Protein AF-A0A285JDP4-F1 (afdb_monomer)

Foldseek 3Di:
DPDDPDQPLDLLLLLQLCLVLVLLVDCCVVVVVSCPCSQLSVQLNVCVVVVHDSLVSNQVSCCVPPNPSDDSSSSVSSVVSSVVVD

Mean predicted aligned error: 6.33 Å

Structure (mmCIF, N/CA/C/O backbone):
data_AF-A0A285JDP4-F1
#
_entry.id   AF-A0A285JDP4-F1
#
loop_
_atom_site.group_PDB
_atom_site.id
_atom_site.type_symbol
_atom_site.label_atom_id
_atom_site.label_alt_id
_atom_site.label_comp_id
_atom_site.label_asym_id
_atom_site.label_entity_id
_atom_site.label_seq_id
_atom_site.pdbx_PDB_ins_code
_atom_site.Cartn_x
_atom_site.Cartn_y
_atom_site.Cartn_z
_atom_site.occupancy
_atom_site.B_iso_or_equiv
_atom_site.auth_seq_id
_atom_site.auth_comp_id
_atom_site.auth_asym_id
_atom_site.auth_atom_id
_atom_site.pdbx_PDB_model_num
ATOM 1 N N . MET A 1 1 ? -2.577 9.082 29.169 1.00 43.97 1 MET A N 1
ATOM 2 C CA . MET A 1 1 ? -1.921 8.129 28.247 1.00 43.97 1 MET A CA 1
ATOM 3 C C . MET A 1 1 ? -1.592 8.882 26.967 1.00 43.97 1 MET A C 1
ATOM 5 O O . MET A 1 1 ? -2.483 9.576 26.491 1.00 43.97 1 MET A O 1
ATOM 9 N N . PRO A 1 2 ? -0.346 8.852 26.468 1.00 40.81 2 PRO A N 1
ATOM 10 C CA . PRO A 1 2 ? 0.026 9.585 25.261 1.00 40.81 2 PRO A CA 1
ATOM 11 C C . PRO A 1 2 ? -0.759 9.018 24.073 1.00 40.81 2 PRO A C 1
ATOM 13 O O . PRO A 1 2 ? -0.882 7.801 23.932 1.00 40.81 2 PRO A O 1
ATOM 16 N N . GLY A 1 3 ? -1.364 9.913 23.290 1.00 43.53 3 GLY A N 1
ATOM 17 C CA . GLY A 1 3 ? -2.297 9.573 22.221 1.00 43.53 3 GLY A CA 1
ATOM 18 C C . GLY A 1 3 ? -1.683 8.595 21.226 1.00 43.53 3 GLY A C 1
ATOM 19 O O . GLY A 1 3 ? -0.606 8.846 20.687 1.00 43.53 3 GLY A O 1
ATOM 20 N N . ARG A 1 4 ? -2.380 7.480 20.970 1.00 50.16 4 ARG A N 1
ATOM 21 C CA . ARG A 1 4 ? -2.120 6.658 19.785 1.00 50.16 4 ARG A CA 1
ATOM 22 C C . ARG A 1 4 ? -2.190 7.597 18.584 1.00 50.16 4 ARG A C 1
ATOM 24 O O . ARG A 1 4 ? -3.267 8.116 18.300 1.00 50.16 4 ARG A O 1
ATOM 31 N N . LYS A 1 5 ? -1.060 7.832 17.910 1.00 49.19 5 LYS A N 1
ATOM 32 C CA . LYS A 1 5 ? -1.071 8.433 16.574 1.00 49.19 5 LYS A CA 1
ATOM 33 C C . LYS A 1 5 ? -2.021 7.578 15.736 1.00 49.19 5 LYS A C 1
ATOM 35 O O . LYS A 1 5 ? -1.823 6.366 15.642 1.00 49.19 5 LYS A O 1
ATOM 40 N N . SER A 1 6 ? -3.108 8.172 15.255 1.00 56.59 6 SER A N 1
ATOM 41 C CA . SER A 1 6 ? -4.089 7.472 14.438 1.00 56.59 6 SER A CA 1
ATOM 42 C C . SER A 1 6 ? -3.388 6.978 13.179 1.00 56.59 6 SER A C 1
ATOM 44 O O . SER A 1 6 ? -2.778 7.759 12.452 1.00 56.59 6 SER A O 1
ATOM 46 N N . VAL A 1 7 ? -3.442 5.667 12.948 1.00 60.62 7 VAL A N 1
ATOM 47 C CA . VAL A 1 7 ? -3.066 5.074 11.662 1.00 60.62 7 VAL A CA 1
ATOM 48 C C . VAL A 1 7 ? -3.836 5.827 10.571 1.00 60.62 7 VAL A C 1
ATOM 50 O O . VAL A 1 7 ? -5.032 6.063 10.776 1.00 60.62 7 VAL A O 1
ATOM 53 N N . PRO A 1 8 ? -3.202 6.253 9.460 1.00 64.50 8 PRO A N 1
ATOM 54 C CA . PRO A 1 8 ? -3.942 6.897 8.386 1.00 64.50 8 PRO A CA 1
ATOM 55 C C . PRO A 1 8 ? -5.010 5.932 7.888 1.00 64.50 8 PRO A C 1
ATOM 57 O O . PRO A 1 8 ? -4.708 4.853 7.383 1.00 64.50 8 PRO A O 1
ATOM 60 N N . ASN A 1 9 ? -6.261 6.316 8.109 1.00 67.19 9 ASN A N 1
ATOM 61 C CA . ASN A 1 9 ? -7.420 5.559 7.680 1.00 67.19 9 ASN A CA 1
ATOM 62 C C . ASN A 1 9 ? -8.129 6.259 6.520 1.00 67.19 9 ASN A C 1
ATOM 64 O O . ASN A 1 9 ? -9.007 5.675 5.918 1.00 67.19 9 ASN A O 1
ATOM 68 N N . ASP A 1 10 ? -7.794 7.487 6.151 1.00 84.94 10 ASP A N 1
ATOM 69 C CA . ASP A 1 10 ? -8.397 8.097 4.976 1.00 84.94 10 ASP A CA 1
ATOM 70 C C . ASP A 1 10 ? -7.689 7.626 3.694 1.00 84.94 10 ASP A C 1
ATOM 72 O O . ASP A 1 10 ? -6.468 7.454 3.636 1.00 84.94 10 ASP A O 1
ATOM 76 N N . VAL A 1 11 ? -8.492 7.390 2.654 1.00 90.50 11 VAL A N 1
ATOM 77 C CA . VAL A 1 11 ? -8.033 6.901 1.345 1.00 90.50 11 VAL A CA 1
ATOM 78 C C . VAL A 1 11 ? -7.014 7.852 0.721 1.00 90.50 11 VAL A C 1
ATOM 80 O O . VAL A 1 11 ? -6.097 7.396 0.048 1.00 90.50 11 VAL A O 1
ATOM 83 N N . GLU A 1 12 ? -7.138 9.158 0.958 1.00 89.44 12 GLU A N 1
ATOM 84 C CA . GLU A 1 12 ? -6.233 10.168 0.409 1.00 89.44 12 GLU A CA 1
ATOM 85 C C . GLU A 1 12 ? -4.808 10.000 0.949 1.00 89.44 12 GLU A C 1
ATOM 87 O O . GLU A 1 12 ? -3.856 9.935 0.167 1.00 89.44 12 GLU A O 1
ATOM 92 N N . ARG A 1 13 ? -4.639 9.845 2.269 1.00 90.12 13 ARG A N 1
ATOM 93 C CA . ARG A 1 13 ? -3.326 9.570 2.871 1.00 90.12 13 ARG A CA 1
ATOM 94 C C . ARG A 1 13 ? -2.746 8.238 2.429 1.00 90.12 13 ARG A C 1
ATOM 96 O O . ARG A 1 13 ? -1.546 8.177 2.169 1.00 90.12 13 ARG A O 1
ATOM 103 N N . LEU A 1 14 ? -3.568 7.194 2.328 1.00 91.94 14 LEU A N 1
ATOM 104 C CA . LEU A 1 14 ? -3.118 5.896 1.823 1.00 91.94 14 LEU A CA 1
ATOM 105 C C . LEU A 1 14 ? -2.646 6.018 0.369 1.00 91.94 14 LEU A C 1
ATOM 107 O O . LEU A 1 14 ? -1.524 5.619 0.067 1.00 91.94 14 LEU A O 1
ATOM 111 N N . ASN A 1 15 ? -3.440 6.644 -0.504 1.00 91.19 15 ASN A N 1
ATOM 112 C CA . ASN A 1 15 ? -3.083 6.872 -1.904 1.00 91.19 15 ASN A CA 1
ATOM 113 C C . ASN A 1 15 ? -1.780 7.668 -2.023 1.00 91.19 15 ASN A C 1
ATOM 115 O O . ASN A 1 15 ? -0.869 7.273 -2.743 1.00 91.19 15 ASN A O 1
ATOM 119 N N . LYS A 1 16 ? -1.646 8.744 -1.241 1.00 90.06 16 LYS A N 1
ATOM 120 C CA . LYS A 1 16 ? -0.421 9.544 -1.186 1.00 90.06 16 LYS A CA 1
ATOM 121 C C . LYS A 1 16 ? 0.780 8.723 -0.720 1.00 90.06 16 LYS A C 1
ATOM 123 O O . LYS A 1 16 ? 1.865 8.882 -1.272 1.00 90.06 16 LYS A O 1
ATOM 128 N N . ALA A 1 17 ? 0.611 7.848 0.269 1.00 92.62 17 ALA A N 1
ATOM 129 C CA . ALA A 1 17 ? 1.695 7.002 0.749 1.00 92.62 17 ALA A CA 1
ATOM 130 C C . ALA A 1 17 ? 2.154 5.996 -0.314 1.00 92.62 17 ALA A C 1
ATOM 132 O O . ALA A 1 17 ? 3.362 5.858 -0.531 1.00 92.62 17 ALA A O 1
ATOM 133 N N . PHE A 1 18 ? 1.208 5.339 -0.993 1.00 91.56 18 PHE A N 1
ATOM 134 C CA . PHE A 1 18 ? 1.486 4.444 -2.116 1.00 91.56 18 PHE A CA 1
ATOM 135 C C . PHE A 1 18 ? 2.178 5.186 -3.263 1.00 91.56 18 PHE A C 1
ATOM 137 O O . PHE A 1 18 ? 3.237 4.755 -3.699 1.00 91.56 18 PHE A O 1
ATOM 144 N N . TYR A 1 19 ? 1.661 6.349 -3.659 1.00 89.06 19 TYR A N 1
ATOM 145 C CA . TYR A 1 19 ? 2.253 7.192 -4.698 1.00 89.06 19 TYR A CA 1
ATOM 146 C C . TYR A 1 19 ? 3.692 7.618 -4.369 1.00 89.06 19 TYR A C 1
ATOM 148 O O . TYR A 1 19 ? 4.584 7.480 -5.196 1.00 89.06 19 TYR A O 1
ATOM 156 N N . LEU A 1 20 ? 3.943 8.115 -3.151 1.00 88.44 20 LEU A N 1
ATOM 157 C CA . LEU A 1 20 ? 5.272 8.597 -2.750 1.00 88.44 20 LEU A CA 1
ATOM 158 C C . LEU A 1 20 ? 6.301 7.476 -2.590 1.00 88.44 20 LEU A C 1
ATOM 160 O O . LEU A 1 20 ? 7.495 7.724 -2.739 1.00 88.44 20 LEU A O 1
ATOM 164 N N . SER A 1 21 ? 5.855 6.277 -2.210 1.00 90.88 21 SER A N 1
ATOM 165 C CA . SER A 1 21 ? 6.750 5.124 -2.072 1.00 90.88 21 SER A CA 1
ATOM 166 C C . SER A 1 21 ? 6.961 4.373 -3.376 1.00 90.88 21 SER A C 1
ATOM 168 O O . SER A 1 21 ? 7.968 3.675 -3.467 1.00 90.88 21 SER A O 1
ATOM 170 N N . ASP A 1 22 ? 6.020 4.497 -4.319 1.00 89.25 22 ASP A N 1
ATOM 171 C CA . ASP A 1 22 ? 5.956 3.769 -5.586 1.00 89.25 22 ASP A CA 1
ATOM 172 C C . ASP A 1 22 ? 6.523 2.344 -5.455 1.00 89.25 22 ASP A C 1
ATOM 174 O O . ASP A 1 22 ? 7.539 1.988 -6.056 1.00 89.25 22 ASP A O 1
ATOM 178 N N . PRO A 1 23 ? 5.935 1.518 -4.569 1.00 89.69 23 PRO A N 1
ATOM 179 C CA . PRO A 1 23 ? 6.597 0.322 -4.054 1.00 89.69 23 PRO A CA 1
ATOM 180 C C . PRO A 1 23 ? 6.838 -0.739 -5.133 1.00 89.69 23 PRO A C 1
ATOM 182 O O . PRO A 1 23 ? 7.655 -1.638 -4.930 1.00 89.69 23 PRO A O 1
ATOM 185 N N . MET A 1 24 ? 6.131 -0.634 -6.259 1.00 89.44 24 MET A N 1
ATOM 186 C CA . MET A 1 24 ? 6.240 -1.526 -7.409 1.00 89.44 24 MET A CA 1
ATOM 187 C C . MET A 1 24 ? 6.994 -0.892 -8.588 1.00 89.44 24 MET A C 1
ATOM 189 O O . MET A 1 24 ? 7.086 -1.522 -9.639 1.00 89.44 24 MET A O 1
ATOM 193 N N . ASN A 1 25 ? 7.569 0.304 -8.401 1.00 84.75 25 ASN A N 1
ATOM 194 C CA . ASN A 1 25 ? 8.300 1.066 -9.414 1.00 84.75 25 ASN A CA 1
ATOM 195 C C . ASN A 1 25 ? 7.512 1.184 -10.724 1.00 84.75 25 ASN A C 1
ATOM 197 O O . ASN A 1 25 ? 8.001 0.889 -11.818 1.00 84.75 25 ASN A O 1
ATOM 201 N N . THR A 1 26 ? 6.237 1.515 -10.574 1.00 72.19 26 THR A N 1
ATOM 202 C CA . THR A 1 26 ? 5.353 1.766 -11.700 1.00 72.19 26 THR A CA 1
ATOM 203 C C . THR A 1 26 ? 5.753 3.115 -12.290 1.00 72.19 26 THR A C 1
ATOM 205 O O . THR A 1 26 ? 5.993 4.059 -11.547 1.00 72.19 26 THR A O 1
ATOM 208 N N . CYS A 1 27 ? 5.835 3.269 -13.614 1.00 65.69 27 CYS A N 1
ATOM 209 C CA . CYS A 1 27 ? 6.214 4.545 -14.256 1.00 65.69 27 CYS A CA 1
ATOM 210 C C . CYS A 1 27 ? 5.221 5.712 -13.983 1.00 65.69 27 CYS A C 1
ATOM 212 O O . CYS A 1 27 ? 5.190 6.705 -14.708 1.00 65.69 27 CYS A O 1
ATOM 214 N N . CYS A 1 28 ? 4.370 5.601 -12.967 1.00 62.09 28 CYS A N 1
ATOM 215 C CA . CYS A 1 28 ? 3.306 6.508 -12.570 1.00 62.09 28 CYS A CA 1
ATOM 216 C C . CYS A 1 28 ? 3.825 7.843 -12.049 1.00 62.09 28 CYS A C 1
ATOM 218 O O . CYS A 1 28 ? 3.188 8.866 -12.288 1.00 62.09 28 CYS 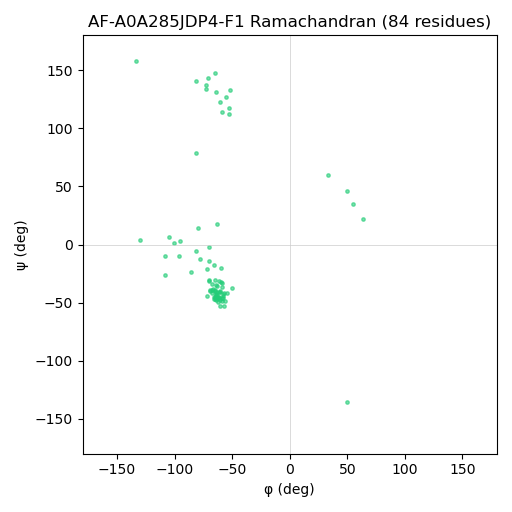A O 1
ATOM 220 N N . VAL A 1 29 ? 4.981 7.865 -11.375 1.00 56.81 29 VAL A N 1
ATOM 221 C CA . VAL A 1 29 ? 5.606 9.127 -10.937 1.00 56.81 29 VAL A CA 1
ATOM 222 C C . VAL A 1 29 ? 6.076 9.937 -12.148 1.00 56.81 29 VAL A C 1
ATOM 224 O O . VAL A 1 29 ? 5.898 11.153 -12.183 1.00 56.81 29 VAL A O 1
ATOM 227 N N . GLU A 1 30 ? 6.614 9.264 -13.169 1.00 54.62 30 GLU A N 1
ATOM 228 C CA . GLU A 1 30 ? 7.083 9.896 -14.409 1.00 54.62 30 GLU A CA 1
ATOM 229 C C . GLU A 1 30 ? 5.920 10.421 -15.266 1.00 54.62 30 GLU A C 1
ATOM 231 O O . GLU A 1 30 ? 6.060 11.454 -15.919 1.00 54.62 30 GLU A O 1
ATOM 236 N N . ASN A 1 31 ? 4.758 9.757 -15.215 1.00 58.38 31 ASN A N 1
ATOM 237 C CA . ASN A 1 31 ? 3.565 10.114 -15.994 1.00 58.38 31 ASN A CA 1
ATOM 238 C C . ASN A 1 31 ? 2.490 10.889 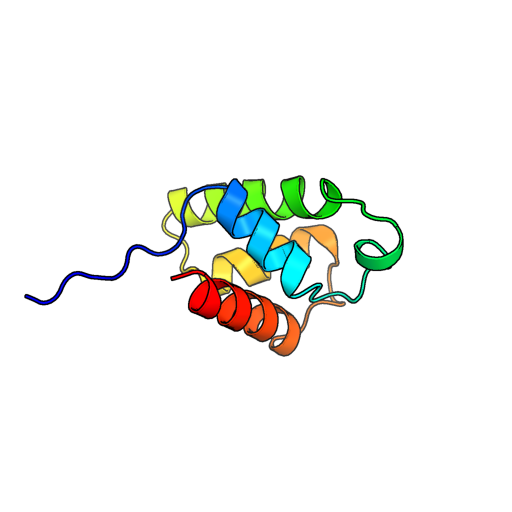-15.206 1.00 58.38 31 ASN A C 1
ATOM 240 O O . ASN A 1 31 ? 1.453 11.225 -15.772 1.00 58.38 31 ASN A O 1
ATOM 244 N N . GLN A 1 32 ? 2.722 11.193 -13.923 1.00 59.00 32 GLN A N 1
ATOM 245 C CA . GLN A 1 32 ? 1.765 11.869 -13.031 1.00 59.00 32 GLN A CA 1
ATOM 246 C C . GLN A 1 32 ? 0.392 11.167 -12.926 1.00 59.00 32 GLN A C 1
ATOM 248 O O . GLN A 1 32 ? -0.645 11.814 -12.768 1.00 59.00 32 GLN A O 1
ATOM 253 N N . CYS A 1 33 ? 0.371 9.833 -12.975 1.00 65.75 33 CYS A N 1
ATOM 254 C CA . CYS A 1 33 ? -0.846 9.028 -12.823 1.00 65.75 33 CYS A CA 1
ATOM 255 C C . CYS A 1 33 ? -1.202 8.859 -11.336 1.00 65.75 33 CYS A C 1
ATOM 257 O O . CYS A 1 33 ? -0.915 7.845 -10.702 1.00 65.75 33 CYS A O 1
ATOM 259 N N . TYR A 1 34 ? -1.796 9.901 -10.752 1.00 59.72 34 TYR A N 1
ATOM 260 C CA . TYR A 1 34 ? -2.138 9.970 -9.323 1.00 59.72 34 TYR A CA 1
ATOM 261 C C . TYR A 1 34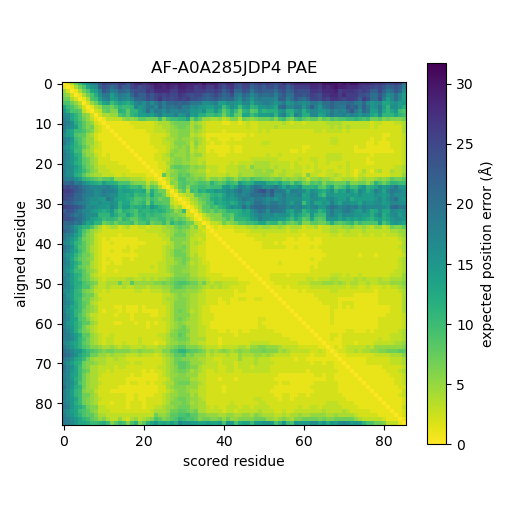 ? -3.278 9.032 -8.881 1.00 59.72 34 TYR A C 1
ATOM 263 O O . TYR A 1 34 ? -3.473 8.836 -7.678 1.00 59.72 34 TYR A O 1
ATOM 271 N N . ASP A 1 35 ? -4.046 8.476 -9.817 1.00 64.00 35 ASP A N 1
ATOM 272 C CA . ASP A 1 35 ? -5.228 7.647 -9.567 1.00 64.00 35 ASP A CA 1
ATOM 273 C C . ASP A 1 35 ? -4.9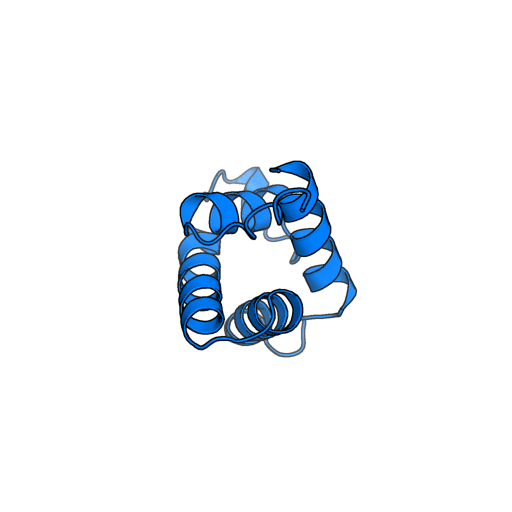49 6.134 -9.597 1.00 64.00 35 ASP A C 1
ATOM 275 O O . ASP A 1 35 ? -5.786 5.348 -9.150 1.00 64.00 35 ASP A O 1
ATOM 279 N N . GLU A 1 36 ? -3.765 5.698 -10.033 1.00 70.88 36 GLU A N 1
ATOM 280 C CA . GLU A 1 36 ? -3.442 4.269 -10.164 1.00 70.88 36 GLU A CA 1
ATOM 281 C C . GLU A 1 36 ? -3.425 3.543 -8.813 1.00 70.88 36 GLU A C 1
ATOM 283 O O . GLU A 1 36 ? -3.976 2.449 -8.657 1.00 70.88 36 GLU A O 1
ATOM 288 N N . TYR A 1 37 ? -2.891 4.205 -7.786 1.00 86.50 37 TYR A N 1
ATOM 289 C CA . TYR A 1 37 ? -2.893 3.677 -6.427 1.00 86.50 37 TYR A CA 1
ATOM 290 C C . TYR A 1 37 ? -4.219 3.912 -5.691 1.00 86.50 37 TYR A C 1
ATOM 292 O O . TYR A 1 37 ? -4.414 3.351 -4.612 1.00 86.50 37 TYR A O 1
ATOM 300 N N . GLN A 1 38 ? -5.180 4.646 -6.270 1.00 89.00 38 GLN A N 1
ATOM 301 C CA . GLN A 1 38 ? -6.470 4.931 -5.632 1.00 89.00 38 GLN A CA 1
ATOM 302 C C . GLN A 1 38 ? -7.238 3.634 -5.358 1.00 89.00 38 GLN A C 1
ATOM 304 O O . GLN A 1 38 ? -7.833 3.462 -4.292 1.00 89.00 38 GLN A O 1
ATOM 309 N N . ARG A 1 39 ? -7.203 2.685 -6.303 1.00 89.94 39 ARG A N 1
ATOM 310 C CA . ARG A 1 39 ? -7.833 1.368 -6.139 1.00 89.94 39 ARG A CA 1
ATOM 311 C C . ARG A 1 39 ? -7.193 0.582 -4.993 1.00 89.94 39 ARG A C 1
ATOM 313 O O . ARG A 1 39 ? -7.911 -0.001 -4.182 1.00 89.94 39 ARG A O 1
ATOM 320 N N . ILE A 1 40 ? -5.865 0.606 -4.904 1.00 92.75 40 ILE A N 1
ATOM 321 C CA . ILE A 1 40 ? -5.096 -0.081 -3.859 1.00 92.75 40 ILE A CA 1
ATOM 322 C C . ILE A 1 40 ? -5.356 0.573 -2.496 1.00 92.75 40 ILE A C 1
ATOM 324 O O . ILE A 1 40 ? -5.593 -0.126 -1.512 1.00 92.75 40 ILE A O 1
ATOM 328 N N . ALA A 1 41 ? -5.408 1.904 -2.436 1.00 93.88 41 ALA A N 1
ATOM 329 C CA . ALA A 1 41 ? -5.727 2.669 -1.235 1.00 93.88 41 ALA A CA 1
ATOM 330 C C . ALA A 1 41 ? -7.151 2.398 -0.730 1.00 93.88 41 ALA A C 1
ATOM 332 O O . ALA A 1 41 ? -7.339 2.131 0.457 1.00 93.88 41 ALA A O 1
ATOM 333 N N . ASN A 1 42 ? -8.143 2.393 -1.627 1.00 93.62 42 ASN A N 1
ATOM 334 C CA . ASN A 1 42 ? -9.525 2.033 -1.303 1.00 93.62 42 ASN A CA 1
ATOM 335 C C . ASN A 1 42 ? -9.615 0.616 -0.733 1.00 93.62 42 ASN A C 1
ATOM 337 O O . ASN A 1 42 ? -10.273 0.392 0.283 1.00 93.62 42 ASN A O 1
ATOM 341 N N . TYR A 1 43 ? -8.932 -0.340 -1.364 1.00 95.56 43 TYR A N 1
ATOM 342 C CA . TYR A 1 43 ? -8.959 -1.720 -0.899 1.00 95.56 43 TYR A CA 1
ATOM 343 C C . TYR A 1 43 ? -8.222 -1.895 0.436 1.00 95.56 43 TYR A C 1
ATOM 345 O O . TYR A 1 43 ? -8.728 -2.568 1.330 1.00 95.56 43 TYR A O 1
ATOM 353 N N . THR A 1 44 ? -7.094 -1.204 0.627 1.00 95.62 44 THR A N 1
AT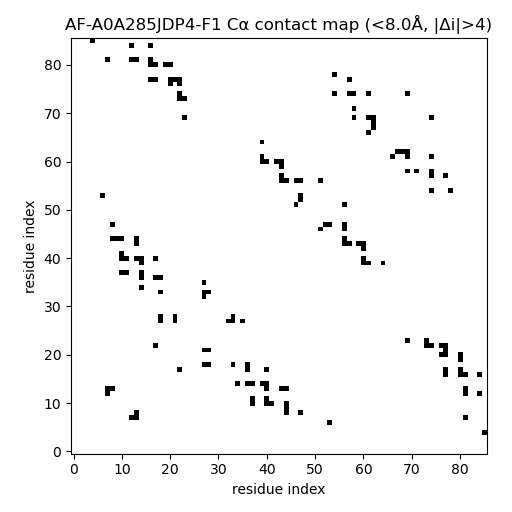OM 354 C CA . THR A 1 44 ? -6.379 -1.157 1.913 1.00 95.62 44 THR A CA 1
ATOM 355 C C . THR A 1 44 ? -7.285 -0.617 3.018 1.00 95.62 44 THR A C 1
ATOM 357 O O . THR A 1 44 ? -7.354 -1.203 4.094 1.00 95.62 44 THR A O 1
ATOM 360 N N . LYS A 1 45 ? -8.035 0.462 2.753 1.00 95.19 45 LYS A N 1
ATOM 361 C CA . LYS A 1 45 ? -9.003 1.013 3.710 1.00 95.19 45 LYS A CA 1
ATOM 362 C C . LYS A 1 45 ? -10.101 0.010 4.058 1.00 95.19 45 LYS A C 1
ATOM 364 O O . LYS A 1 45 ? -10.368 -0.178 5.238 1.00 95.19 45 LYS A O 1
ATOM 369 N N . ALA A 1 46 ? -10.688 -0.664 3.071 1.00 95.12 46 ALA A N 1
ATOM 370 C CA . ALA A 1 46 ? -11.702 -1.686 3.331 1.00 95.12 46 ALA A CA 1
ATOM 371 C C . ALA A 1 46 ? -11.171 -2.802 4.254 1.00 95.12 46 ALA A C 1
ATOM 373 O O . ALA A 1 46 ? -11.843 -3.194 5.200 1.00 95.12 46 ALA A O 1
ATOM 374 N N . LEU A 1 47 ? -9.928 -3.251 4.049 1.00 96.12 47 LEU A N 1
ATOM 375 C CA . LEU A 1 47 ? -9.289 -4.253 4.910 1.00 96.12 47 LEU A CA 1
ATOM 376 C C . 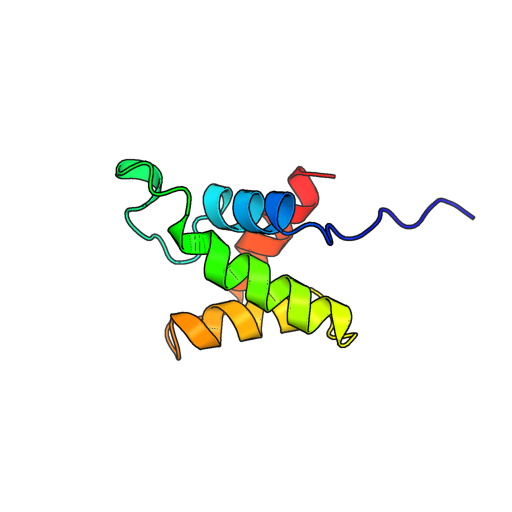LEU A 1 47 ? -9.021 -3.734 6.332 1.00 96.12 47 LEU A C 1
ATOM 378 O O . LEU A 1 47 ? -9.182 -4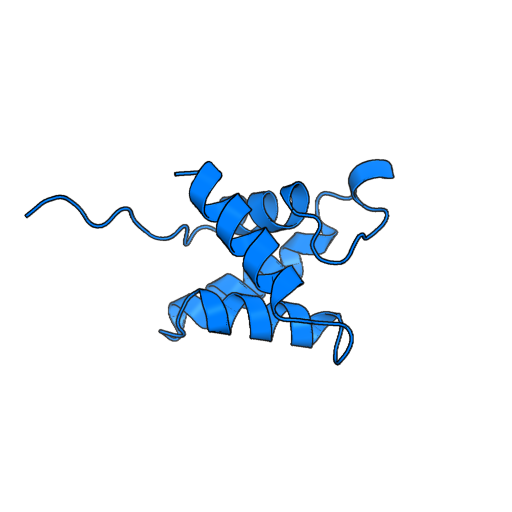.476 7.298 1.00 96.12 47 LEU A O 1
ATOM 382 N N . LEU A 1 48 ? -8.628 -2.465 6.470 1.00 94.62 48 LEU A N 1
ATOM 383 C CA . LEU A 1 48 ? -8.468 -1.819 7.777 1.00 94.62 48 LEU A CA 1
ATOM 384 C C . LEU A 1 48 ? -9.805 -1.699 8.523 1.00 94.62 48 LEU A C 1
ATOM 386 O O . LEU A 1 48 ? -9.842 -1.896 9.737 1.00 94.62 48 LEU A O 1
ATOM 390 N N . ASP A 1 49 ? -10.894 -1.398 7.810 1.00 93.38 49 ASP A N 1
ATOM 391 C CA . ASP A 1 49 ? -12.249 -1.348 8.378 1.00 93.38 49 ASP A CA 1
ATOM 392 C C . ASP A 1 49 ? -12.726 -2.724 8.855 1.00 93.38 49 ASP A C 1
ATOM 394 O O . ASP A 1 49 ? -13.417 -2.822 9.870 1.00 93.38 49 ASP A O 1
ATOM 398 N N . ASP A 1 50 ? -12.258 -3.785 8.199 1.00 93.81 50 ASP A N 1
ATOM 399 C CA . ASP A 1 50 ? -12.456 -5.178 8.607 1.00 93.81 50 ASP A CA 1
ATOM 400 C C . ASP A 1 50 ? -11.497 -5.626 9.738 1.00 93.81 50 ASP A C 1
ATOM 402 O O . ASP A 1 50 ? -11.390 -6.816 10.040 1.00 93.81 50 ASP A O 1
ATOM 406 N N . ASN A 1 51 ? -10.829 -4.685 10.419 1.00 93.19 51 ASN A N 1
ATOM 407 C CA . ASN A 1 51 ? -9.874 -4.899 11.518 1.00 93.19 51 ASN A CA 1
ATOM 408 C C . ASN A 1 51 ? -8.603 -5.680 11.144 1.00 93.19 51 ASN A C 1
ATOM 410 O O . ASN A 1 51 ? -7.938 -6.236 12.025 1.00 93.19 51 ASN A O 1
ATOM 414 N N . LEU A 1 52 ? -8.226 -5.709 9.866 1.00 95.12 52 LEU A N 1
ATOM 415 C CA . LEU A 1 52 ? -6.934 -6.256 9.470 1.00 95.12 52 LEU A CA 1
ATOM 416 C C . LEU A 1 52 ? -5.803 -5.315 9.918 1.00 95.12 52 LEU A C 1
ATOM 418 O O . LEU A 1 52 ? -5.947 -4.090 9.904 1.00 95.12 52 LEU A O 1
ATOM 422 N N . ALA A 1 53 ? -4.663 -5.872 10.331 1.00 94.69 53 ALA A N 1
ATOM 423 C CA . ALA A 1 53 ? -3.513 -5.057 10.704 1.00 94.69 53 ALA A CA 1
ATOM 424 C C . ALA A 1 53 ? -2.983 -4.290 9.482 1.00 94.69 53 ALA A C 1
ATOM 426 O O . ALA A 1 53 ? -3.028 -4.789 8.361 1.00 94.69 53 ALA A O 1
ATOM 427 N N . LEU A 1 54 ? -2.441 -3.083 9.692 1.00 94.31 54 LEU A N 1
ATOM 428 C CA . LEU A 1 54 ? -1.987 -2.216 8.595 1.00 94.31 54 LEU A CA 1
ATOM 429 C C . LEU A 1 54 ? -0.991 -2.903 7.656 1.00 94.31 54 LEU A C 1
ATOM 431 O O . LEU A 1 54 ? -1.097 -2.747 6.443 1.00 94.31 54 LEU A O 1
ATOM 435 N N . PHE A 1 55 ? -0.045 -3.657 8.215 1.00 95.88 55 PHE A N 1
ATOM 436 C CA . PHE A 1 55 ? 0.948 -4.378 7.427 1.00 95.88 55 PHE A CA 1
ATOM 437 C C . PHE A 1 55 ? 0.280 -5.394 6.488 1.00 95.88 55 PHE A C 1
ATOM 439 O O . PHE A 1 55 ? 0.465 -5.320 5.275 1.00 95.88 55 PHE A O 1
ATOM 446 N N . ASP A 1 56 ? -0.571 -6.258 7.043 1.00 96.62 56 ASP A N 1
ATOM 447 C CA . ASP A 1 56 ? -1.300 -7.291 6.300 1.00 96.62 56 ASP A CA 1
ATOM 448 C C . ASP A 1 56 ? -2.284 -6.678 5.288 1.00 96.62 56 ASP A C 1
ATOM 450 O O . ASP A 1 56 ? -2.475 -7.205 4.194 1.00 96.62 56 ASP A O 1
ATOM 454 N N . ALA A 1 57 ? -2.898 -5.538 5.622 1.00 96.88 57 ALA A N 1
ATOM 455 C CA . ALA A 1 57 ? -3.791 -4.807 4.726 1.00 96.88 57 ALA A CA 1
ATOM 456 C C . ALA A 1 57 ? -3.054 -4.266 3.495 1.00 96.88 57 ALA A C 1
ATOM 458 O O . ALA A 1 57 ? -3.541 -4.424 2.376 1.00 96.88 57 ALA A O 1
ATOM 459 N N . ILE A 1 58 ? -1.873 -3.671 3.688 1.00 96.25 58 ILE A N 1
ATOM 460 C CA . ILE A 1 58 ? -1.027 -3.188 2.589 1.00 96.25 58 ILE A CA 1
ATOM 461 C C . ILE A 1 58 ? -0.539 -4.363 1.743 1.00 96.25 58 ILE A C 1
ATOM 463 O O . ILE A 1 58 ? -0.624 -4.301 0.517 1.00 96.25 58 ILE A O 1
ATOM 467 N N . GLU A 1 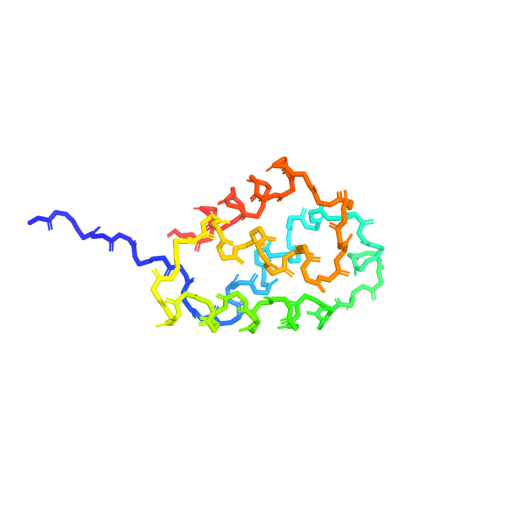59 ? -0.043 -5.429 2.376 1.00 97.06 59 GLU A N 1
ATOM 468 C CA . GLU A 1 59 ? 0.428 -6.621 1.669 1.00 97.06 59 GLU A CA 1
ATOM 469 C C . GLU A 1 59 ? -0.679 -7.208 0.796 1.00 97.06 59 GLU A C 1
ATOM 471 O O . GLU A 1 59 ? -0.507 -7.348 -0.413 1.00 97.06 59 GLU A O 1
ATOM 476 N N . LYS A 1 60 ? -1.850 -7.466 1.379 1.00 96.88 60 LYS A N 1
ATOM 477 C CA . LYS A 1 60 ? -2.986 -8.046 0.664 1.00 96.88 60 LYS A CA 1
ATOM 478 C C . LYS A 1 60 ? -3.496 -7.138 -0.455 1.00 96.88 60 LYS A C 1
ATOM 480 O O . LYS A 1 60 ? -3.894 -7.637 -1.508 1.00 96.88 60 LYS A O 1
ATOM 485 N N . ALA A 1 61 ? -3.468 -5.819 -0.266 1.00 95.75 61 ALA A N 1
ATOM 486 C CA . ALA A 1 61 ? -3.868 -4.880 -1.306 1.00 95.75 61 ALA A CA 1
ATOM 487 C C . ALA A 1 61 ? -2.883 -4.839 -2.484 1.00 95.75 61 ALA A C 1
ATOM 489 O O . ALA A 1 61 ? -3.315 -4.808 -3.640 1.00 95.75 61 ALA A O 1
ATOM 490 N N . LEU A 1 62 ? -1.579 -4.892 -2.201 1.00 94.62 62 LEU A N 1
ATOM 491 C CA . LEU A 1 62 ? -0.546 -4.997 -3.228 1.00 94.62 62 LEU A CA 1
ATOM 492 C C . LEU A 1 62 ? -0.636 -6.341 -3.958 1.00 94.62 62 LEU A C 1
ATOM 494 O O . LEU A 1 62 ? -0.640 -6.352 -5.185 1.00 94.62 62 LEU A O 1
ATOM 498 N N . VAL A 1 63 ? -0.758 -7.460 -3.233 1.00 95.50 63 VAL A N 1
ATOM 499 C CA . VAL A 1 63 ? -0.852 -8.809 -3.825 1.00 95.50 63 VAL A CA 1
ATOM 500 C C . VAL A 1 63 ? -2.079 -8.914 -4.726 1.00 95.50 63 VAL A C 1
ATOM 502 O O . VAL A 1 63 ? -1.980 -9.423 -5.829 1.00 95.50 63 VAL A O 1
ATOM 505 N N . SER A 1 64 ? -3.216 -8.340 -4.328 1.00 93.94 64 SER A N 1
ATOM 506 C CA . SER A 1 64 ? -4.429 -8.296 -5.163 1.00 93.94 64 SER A CA 1
ATOM 507 C C . SER A 1 64 ? -4.242 -7.565 -6.506 1.00 93.94 64 SER A C 1
ATOM 509 O O . SER A 1 64 ? -5.034 -7.755 -7.427 1.00 93.94 64 SER A O 1
ATOM 511 N N . SER A 1 65 ? -3.217 -6.712 -6.626 1.00 91.00 65 SER A N 1
ATOM 512 C CA . SER A 1 65 ? -2.951 -5.925 -7.841 1.00 91.00 65 SER A CA 1
ATOM 513 C C . SER A 1 65 ? -1.721 -6.388 -8.626 1.00 91.00 65 SER A C 1
ATOM 515 O O . SER A 1 65 ? -1.658 -6.150 -9.828 1.00 91.00 65 SER A O 1
ATOM 517 N N . PHE A 1 66 ? -0.746 -7.018 -7.966 1.00 90.44 66 PHE A N 1
ATOM 518 C CA . PHE A 1 66 ? 0.558 -7.369 -8.544 1.00 90.44 66 PHE A CA 1
ATOM 519 C C . PHE A 1 66 ? 0.969 -8.832 -8.314 1.00 90.44 66 PHE A C 1
ATOM 521 O O . PHE A 1 66 ? 2.085 -9.213 -8.675 1.00 90.44 66 PHE A O 1
ATOM 528 N N . ASP A 1 67 ? 0.097 -9.636 -7.708 1.00 92.00 67 ASP A N 1
ATOM 529 C CA . ASP A 1 67 ? 0.294 -11.057 -7.425 1.00 92.00 67 ASP A CA 1
ATOM 530 C C . ASP A 1 67 ? 1.651 -11.337 -6.740 1.00 92.00 67 ASP A C 1
ATOM 532 O O . ASP A 1 67 ? 2.085 -10.615 -5.833 1.00 92.00 67 ASP A O 1
ATOM 536 N N . ASP A 1 68 ? 2.354 -12.374 -7.196 1.00 90.44 68 ASP A N 1
ATOM 537 C CA . ASP A 1 68 ? 3.602 -12.888 -6.622 1.00 90.44 68 ASP A CA 1
ATOM 538 C C . ASP A 1 68 ? 4.813 -11.951 -6.810 1.00 90.44 68 ASP A C 1
ATOM 540 O O . ASP A 1 68 ? 5.924 -12.242 -6.352 1.00 90.44 68 ASP A O 1
ATOM 544 N N . LEU A 1 69 ? 4.639 -10.810 -7.487 1.00 91.75 69 LEU A N 1
ATOM 545 C CA . LEU A 1 69 ? 5.686 -9.792 -7.595 1.00 91.75 69 LEU A CA 1
ATOM 546 C C . LEU A 1 69 ? 5.899 -9.057 -6.267 1.00 91.75 69 LEU A C 1
ATOM 548 O O . LEU A 1 69 ? 6.961 -8.460 -6.052 1.00 91.75 69 LEU A O 1
ATOM 552 N N . VAL A 1 70 ? 4.908 -9.089 -5.373 1.00 93.75 70 VAL A N 1
ATOM 553 C CA . VAL A 1 70 ? 4.959 -8.408 -4.081 1.00 93.75 70 VAL A CA 1
ATOM 554 C C . VAL A 1 70 ? 5.913 -9.122 -3.133 1.00 93.75 70 VAL A C 1
ATOM 556 O O . VAL A 1 70 ? 5.928 -10.340 -2.999 1.00 93.75 70 VAL A O 1
ATOM 559 N N . LYS A 1 71 ? 6.752 -8.331 -2.468 1.00 95.25 71 LYS A N 1
ATOM 560 C CA . LYS A 1 71 ? 7.730 -8.791 -1.485 1.00 95.25 71 LYS A CA 1
ATOM 561 C C . LYS A 1 71 ? 7.646 -7.893 -0.267 1.00 95.25 71 LYS A C 1
ATOM 563 O O . LYS A 1 71 ? 7.277 -6.726 -0.381 1.00 95.25 71 LYS A O 1
ATOM 568 N N . GLU A 1 72 ? 8.106 -8.396 0.871 1.00 94.50 72 GLU A N 1
ATOM 569 C CA . GLU A 1 72 ? 8.087 -7.683 2.155 1.00 94.50 72 GLU A CA 1
ATOM 570 C C . GLU A 1 72 ? 8.676 -6.261 2.073 1.00 94.50 72 GLU A C 1
ATOM 572 O O . GLU A 1 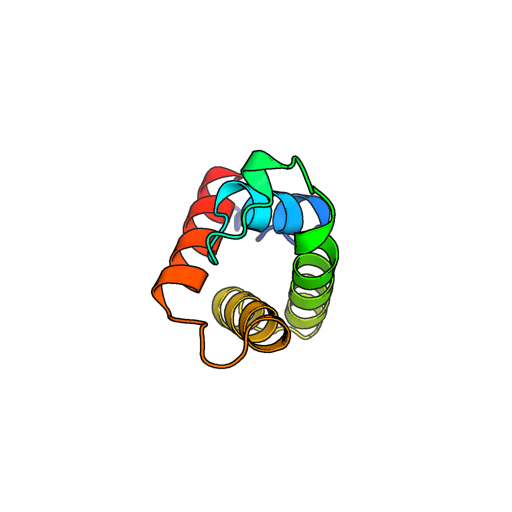72 ? 8.147 -5.312 2.652 1.00 94.50 72 GLU A O 1
ATOM 577 N N . ARG A 1 73 ? 9.736 -6.073 1.274 1.00 94.94 73 ARG A N 1
ATOM 578 C CA . ARG A 1 73 ? 10.355 -4.755 1.046 1.00 94.94 73 ARG A CA 1
ATOM 579 C C . ARG A 1 73 ? 9.391 -3.719 0.446 1.00 94.94 73 ARG A C 1
ATOM 581 O O . ARG A 1 73 ? 9.541 -2.537 0.740 1.00 94.94 73 ARG A O 1
ATOM 588 N N . HIS A 1 74 ? 8.428 -4.147 -0.374 1.00 95.62 74 HIS A N 1
ATOM 589 C CA . HIS A 1 74 ? 7.430 -3.279 -1.005 1.00 95.62 74 HIS A CA 1
ATOM 590 C C . HIS A 1 74 ? 6.433 -2.792 0.056 1.00 95.62 74 HIS A C 1
ATOM 592 O O . HIS A 1 74 ? 6.185 -1.595 0.171 1.00 95.62 74 HIS A O 1
ATOM 598 N N . VAL A 1 75 ? 5.973 -3.696 0.927 1.00 96.62 75 VAL A N 1
ATOM 599 C CA . VAL A 1 75 ? 5.116 -3.369 2.082 1.00 96.62 75 VAL A CA 1
ATOM 600 C C . VAL A 1 75 ? 5.842 -2.421 3.043 1.00 96.62 75 VAL A C 1
ATOM 602 O O . VAL A 1 75 ? 5.309 -1.384 3.441 1.00 96.62 75 VAL A O 1
ATOM 605 N N . CYS A 1 76 ? 7.109 -2.715 3.352 1.00 95.75 76 CYS A N 1
ATOM 606 C CA . CYS A 1 76 ? 7.960 -1.866 4.185 1.00 95.75 76 CYS A CA 1
ATOM 607 C C . CYS A 1 76 ? 8.134 -0.446 3.622 1.00 95.75 76 CYS A C 1
ATOM 609 O O . CYS A 1 76 ? 8.215 0.509 4.397 1.00 95.75 76 CYS A O 1
ATOM 611 N N . ALA A 1 77 ? 8.214 -0.288 2.298 1.00 95.06 77 ALA A N 1
ATOM 612 C CA . ALA A 1 77 ? 8.337 1.023 1.665 1.00 95.06 77 ALA A CA 1
ATOM 613 C C . ALA A 1 77 ? 7.086 1.883 1.910 1.00 95.06 77 ALA A C 1
ATOM 615 O O . ALA A 1 77 ? 7.206 3.035 2.338 1.00 95.06 77 ALA A O 1
ATOM 616 N N . VAL A 1 78 ? 5.895 1.300 1.749 1.00 94.31 78 VAL A N 1
ATOM 617 C CA . VAL A 1 78 ? 4.621 1.980 2.034 1.00 94.31 78 VAL A CA 1
ATOM 618 C C . VAL A 1 78 ? 4.505 2.321 3.521 1.00 94.31 78 VAL A C 1
ATOM 620 O O . VAL A 1 78 ? 4.164 3.449 3.866 1.00 94.31 78 VAL A O 1
ATOM 623 N N . MET A 1 79 ? 4.866 1.395 4.415 1.00 94.88 79 MET A N 1
ATOM 624 C CA . MET A 1 79 ? 4.860 1.622 5.868 1.00 94.88 79 MET A CA 1
ATOM 625 C C . MET A 1 79 ? 5.747 2.804 6.284 1.00 94.88 79 MET A C 1
ATOM 627 O O . MET A 1 79 ? 5.343 3.631 7.103 1.00 94.88 79 MET A O 1
ATOM 631 N N . LYS A 1 80 ? 6.946 2.919 5.698 1.00 94.25 80 LYS A N 1
ATOM 632 C CA . LYS A 1 80 ? 7.841 4.067 5.921 1.00 94.25 80 LYS A CA 1
ATOM 633 C C . LYS A 1 80 ? 7.228 5.366 5.402 1.00 94.25 80 LYS A C 1
ATOM 635 O O . LYS A 1 80 ? 7.296 6.381 6.088 1.00 94.25 80 LYS A O 1
ATOM 640 N N . SER A 1 81 ? 6.611 5.331 4.222 1.00 92.56 81 SER A N 1
ATOM 641 C CA . SER A 1 81 ? 5.926 6.488 3.635 1.00 92.56 81 SER A CA 1
ATOM 642 C C . SER A 1 81 ? 4.769 6.969 4.517 1.00 92.56 81 SER A C 1
ATOM 644 O O . SER A 1 81 ? 4.694 8.151 4.841 1.00 92.56 81 SER A O 1
ATOM 646 N N . ILE A 1 82 ? 3.944 6.046 5.021 1.00 91.69 82 ILE A N 1
ATOM 647 C CA . ILE A 1 82 ? 2.887 6.326 6.003 1.00 91.69 82 ILE A CA 1
ATOM 648 C C . ILE A 1 82 ? 3.454 6.994 7.258 1.00 91.69 82 ILE A C 1
ATOM 650 O O . ILE A 1 82 ? 2.924 8.012 7.698 1.00 91.69 82 ILE A O 1
ATOM 654 N N . ALA A 1 83 ? 4.534 6.454 7.828 1.00 89.81 83 ALA A N 1
ATOM 655 C CA . ALA A 1 83 ? 5.144 7.010 9.035 1.00 89.81 83 ALA A CA 1
ATOM 656 C C . ALA A 1 83 ? 5.664 8.446 8.837 1.00 89.81 83 ALA A C 1
ATOM 658 O O . ALA A 1 83 ? 5.624 9.235 9.776 1.00 89.81 83 ALA A O 1
ATOM 659 N N . ASN A 1 84 ? 6.104 8.792 7.623 1.00 87.94 84 ASN A N 1
ATOM 660 C CA . ASN A 1 84 ? 6.571 10.135 7.269 1.00 87.94 84 ASN A CA 1
ATOM 661 C C . ASN A 1 84 ? 5.430 11.144 7.033 1.00 87.94 84 ASN A C 1
ATOM 663 O O . ASN A 1 84 ? 5.691 12.342 6.938 1.00 87.94 84 ASN A O 1
ATOM 667 N N . LEU A 1 85 ? 4.181 10.681 6.922 1.00 81.94 85 LEU A N 1
ATOM 668 C CA . LEU A 1 85 ? 2.988 11.518 6.748 1.00 81.94 85 LEU A CA 1
ATOM 669 C C . LEU A 1 85 ? 2.266 11.830 8.083 1.00 81.94 85 LEU A C 1
ATOM 671 O O . LEU A 1 85 ? 1.209 12.465 8.050 1.00 81.94 85 LEU A O 1
ATOM 675 N N . LEU A 1 86 ? 2.812 11.388 9.230 1.00 67.06 86 LEU A N 1
ATOM 676 C CA . LEU A 1 86 ? 2.254 11.520 10.593 1.00 67.06 86 LEU A CA 1
ATOM 677 C C . LEU A 1 86 ? 2.982 12.545 11.472 1.00 67.06 86 LEU A C 1
ATOM 679 O O . LEU A 1 86 ? 2.282 13.303 12.177 1.00 67.06 86 LEU A O 1
#

Radius of gyration: 12.37 Å; Cα contacts (8 Å, |Δi|>4): 86; chains: 1; bounding box: 23×25×44 Å

pLDDT: mean 84.34, std 15.46, range [40.81, 97.06]

Nearest PDB structures (foldseek):
  3lj8-assembly1_A  TM=3.961E-01  e=3.916E+00  Homo sapiens
  9e9u-assembly1_A  TM=4.560E-01  e=5.923E+00  synthetic construct
  5z5a-assembly3_C  TM=4.640E-01  e=6.917E+00  Thermococcus kodakarensis KOD1

Sequence (86 aa):
MPGRKSVPNDVERLNKAFYLSDPMNTCCVENQCYDEYQRIANYTKALLDDNLALFDAIEKALVSSFDDLVKERHVCAVMKSIANLL

Secondary structure (DSSP, 8-state):
----PPP--SHHHHHHHHHHH-TT--THHHHT-TTTTHHHHHHHHHHHHTT--HHHHHHHHHHHHHGGG--HHHHHHHHHHHHHT-

Organism: NCBI:txid1323745

Solvent-accessible surface area (backbone atoms only — not comparable to full-atom values): 4889 Å² total; per-residue (Å²): 128,88,76,77,77,75,72,81,68,50,46,66,57,38,21,48,16,41,60,76,38,39,54,81,71,58,72,35,77,84,68,67,50,79,62,72,40,40,61,40,18,48,47,23,38,54,34,44,74,72,70,40,54,70,68,61,16,46,41,53,29,46,33,76,75,51,44,88,76,61,48,72,70,32,43,50,36,30,53,53,35,46,62,74,76,112